Protein AF-A0A0F5YCR7-F1 (afdb_monomer_lite)

Structure (mmCIF, N/CA/C/O backbone):
data_AF-A0A0F5YCR7-F1
#
_entry.id   AF-A0A0F5YCR7-F1
#
loop_
_atom_site.group_PDB
_atom_site.id
_atom_site.type_symbol
_atom_site.label_atom_id
_atom_site.label_alt_id
_atom_site.label_comp_id
_atom_site.label_asym_id
_atom_site.label_entity_id
_atom_site.label_seq_id
_atom_site.pdbx_PDB_ins_code
_atom_site.Cartn_x
_atom_site.Cartn_y
_atom_site.Cartn_z
_atom_site.occupancy
_atom_site.B_iso_or_equiv
_atom_site.auth_seq_id
_atom_site.auth_comp_id
_atom_site.auth_asym_id
_atom_site.auth_atom_id
_atom_site.pdbx_PDB_model_num
ATOM 1 N N . MET A 1 1 ? -0.548 -19.776 -44.404 1.00 44.22 1 MET A N 1
ATOM 2 C CA . MET A 1 1 ? 0.305 -20.675 -43.596 1.00 44.22 1 MET A CA 1
ATOM 3 C C . MET A 1 1 ? 0.277 -20.159 -42.166 1.00 44.22 1 MET A C 1
ATOM 5 O O . MET A 1 1 ? 0.757 -19.048 -41.970 1.00 44.22 1 MET A O 1
ATOM 9 N N . PRO A 1 2 ? -0.356 -20.848 -41.202 1.00 51.06 2 PRO A N 1
ATOM 10 C CA . PRO A 1 2 ? -0.326 -20.401 -39.819 1.00 51.06 2 PRO A CA 1
ATOM 11 C C . PRO A 1 2 ? 1.033 -20.775 -39.217 1.00 51.06 2 PRO A C 1
ATOM 13 O O . PRO A 1 2 ? 1.511 -21.894 -39.382 1.00 51.06 2 PRO A O 1
ATOM 16 N N . VAL A 1 3 ? 1.672 -19.792 -38.590 1.00 60.53 3 VAL A N 1
ATOM 17 C CA . VAL A 1 3 ? 2.972 -19.905 -37.927 1.00 60.53 3 VAL A CA 1
ATOM 18 C C . VAL A 1 3 ? 2.811 -20.826 -36.719 1.00 60.53 3 VAL A C 1
ATOM 20 O O . VAL A 1 3 ? 2.254 -20.431 -35.696 1.00 60.53 3 VAL A O 1
ATOM 23 N N . GLU A 1 4 ? 3.272 -22.067 -36.848 1.00 60.56 4 GLU A N 1
ATOM 24 C CA . GLU A 1 4 ? 3.492 -22.973 -35.726 1.00 60.56 4 GLU A CA 1
ATOM 25 C C . GLU A 1 4 ? 4.657 -22.384 -34.912 1.00 60.56 4 GLU A C 1
ATOM 27 O O . GLU A 1 4 ? 5.829 -22.648 -35.182 1.00 60.56 4 GLU A O 1
ATOM 32 N N . LEU A 1 5 ? 4.356 -21.471 -33.978 1.00 62.94 5 LEU A N 1
ATOM 33 C CA . LEU A 1 5 ? 5.353 -20.996 -33.020 1.00 62.94 5 LEU A CA 1
ATOM 34 C C . LEU A 1 5 ? 5.995 -22.229 -32.382 1.00 62.94 5 LEU A C 1
ATOM 36 O O . LEU A 1 5 ? 5.290 -23.080 -31.836 1.00 62.94 5 LEU A O 1
ATOM 40 N N . SER A 1 6 ? 7.323 -22.336 -32.471 1.00 78.56 6 SER A N 1
ATOM 41 C CA . SER A 1 6 ? 8.030 -23.517 -31.986 1.00 78.56 6 SER A CA 1
ATOM 42 C C . SER A 1 6 ? 7.669 -23.776 -30.517 1.00 78.56 6 SER A C 1
ATOM 44 O O . SER A 1 6 ? 7.593 -22.856 -29.701 1.00 78.56 6 SER A O 1
ATOM 46 N N . ARG A 1 7 ? 7.432 -25.043 -30.160 1.00 74.44 7 ARG A N 1
ATOM 47 C CA . ARG A 1 7 ? 7.035 -25.469 -28.802 1.00 74.44 7 ARG A CA 1
ATOM 48 C C . ARG A 1 7 ? 7.961 -24.905 -27.703 1.00 74.44 7 ARG A C 1
ATOM 50 O O . ARG A 1 7 ? 7.531 -24.704 -26.569 1.00 74.44 7 ARG A O 1
ATOM 57 N N . LEU A 1 8 ? 9.221 -24.629 -28.050 1.00 77.06 8 LEU A N 1
ATOM 58 C CA . LEU A 1 8 ? 10.228 -24.018 -27.180 1.00 77.06 8 LEU A CA 1
ATOM 59 C C . LEU A 1 8 ? 9.950 -22.530 -26.907 1.00 77.06 8 LEU A C 1
ATOM 61 O O . LEU A 1 8 ? 10.037 -22.107 -25.756 1.00 77.06 8 LEU A O 1
ATOM 65 N N . GLU A 1 9 ? 9.538 -21.765 -27.920 1.00 80.62 9 GLU A N 1
ATOM 66 C CA . GLU A 1 9 ? 9.143 -20.355 -27.773 1.00 80.62 9 GLU A CA 1
ATOM 67 C C . GLU A 1 9 ? 7.898 -20.227 -26.888 1.00 80.62 9 GLU A C 1
ATOM 69 O O . GLU A 1 9 ? 7.870 -19.414 -25.966 1.00 80.62 9 GLU A O 1
ATOM 74 N N . GLN A 1 10 ? 6.893 -21.089 -27.089 1.00 81.62 10 GLN A N 1
ATOM 75 C CA . GLN A 1 10 ? 5.688 -21.095 -26.249 1.00 81.62 10 GLN A CA 1
ATOM 76 C C . GLN A 1 10 ? 6.014 -21.400 -24.781 1.00 81.62 10 GLN A C 1
ATOM 78 O O . GLN A 1 10 ? 5.514 -20.727 -23.879 1.00 81.62 10 GLN A O 1
ATOM 83 N N . HIS A 1 11 ? 6.886 -22.379 -24.525 1.00 81.75 11 HIS A N 1
ATOM 84 C CA . HIS A 1 11 ? 7.291 -22.719 -23.162 1.00 81.75 11 HIS A CA 1
ATOM 85 C C . HIS A 1 11 ? 8.100 -21.594 -22.496 1.00 81.75 11 HIS A C 1
ATOM 87 O O . HIS A 1 11 ? 7.926 -21.331 -21.304 1.00 81.75 11 HIS A O 1
ATOM 93 N N . GLN A 1 12 ? 8.941 -20.893 -23.262 1.00 84.00 12 GLN A N 1
ATOM 94 C CA . GLN A 1 12 ? 9.686 -19.734 -22.774 1.00 84.00 12 GLN A CA 1
ATOM 95 C C . GLN A 1 12 ? 8.762 -18.550 -22.457 1.00 84.00 12 GLN A C 1
ATOM 97 O O . GLN A 1 12 ? 8.919 -17.918 -21.413 1.00 84.00 12 GLN A O 1
ATOM 102 N N . ILE A 1 13 ? 7.767 -18.278 -23.306 1.00 85.12 13 ILE A N 1
ATOM 103 C CA . ILE A 1 13 ? 6.767 -17.224 -23.077 1.00 85.12 13 ILE A CA 1
ATOM 104 C C . ILE A 1 13 ? 5.967 -17.511 -21.803 1.00 85.12 13 ILE A C 1
ATOM 106 O O . ILE A 1 13 ? 5.816 -16.620 -20.968 1.00 85.12 13 ILE A O 1
ATOM 110 N N . LEU A 1 14 ? 5.516 -18.756 -21.607 1.00 85.94 14 LEU A N 1
ATOM 111 C CA . LEU A 1 14 ? 4.792 -19.153 -20.396 1.00 85.94 14 LEU A CA 1
ATOM 112 C C . LEU A 1 14 ? 5.650 -18.988 -19.135 1.00 85.94 14 LEU A C 1
ATOM 114 O O . LEU A 1 14 ? 5.167 -18.461 -18.135 1.00 85.94 14 LEU A O 1
ATOM 118 N N . LYS A 1 15 ? 6.932 -19.373 -19.186 1.00 83.69 15 LYS A N 1
ATOM 119 C CA . LYS A 1 15 ? 7.870 -19.151 -18.073 1.00 83.69 15 LYS A CA 1
ATOM 120 C C . LYS A 1 15 ? 8.051 -17.668 -17.764 1.00 83.69 15 LYS A C 1
ATOM 122 O O . LYS A 1 15 ? 7.967 -17.285 -16.602 1.00 83.69 15 LYS A O 1
ATOM 127 N N . ASN A 1 16 ? 8.269 -16.839 -18.783 1.00 87.38 16 ASN A N 1
ATOM 128 C CA . ASN A 1 16 ? 8.444 -15.399 -18.602 1.00 87.38 16 ASN A CA 1
ATOM 129 C C . ASN A 1 16 ? 7.185 -14.755 -17.997 1.00 87.38 16 ASN A C 1
ATOM 131 O O . ASN A 1 16 ? 7.297 -13.946 -17.079 1.00 87.38 16 ASN A O 1
ATOM 135 N N . LEU A 1 17 ? 5.994 -15.149 -18.461 1.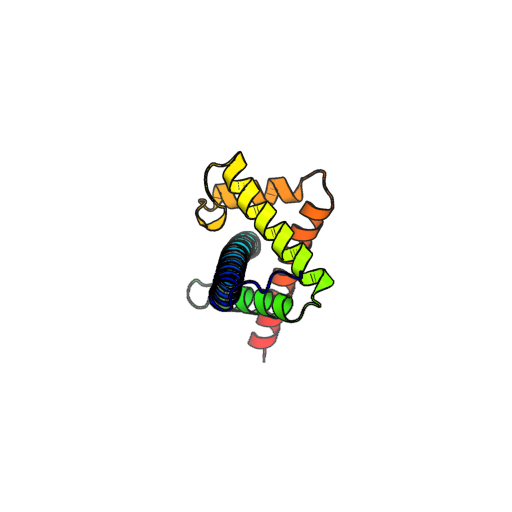00 83.06 17 LEU A N 1
ATOM 136 C CA . LEU A 1 17 ? 4.723 -14.654 -17.933 1.00 83.06 17 LEU A CA 1
ATOM 137 C C . LEU A 1 17 ? 4.541 -15.023 -16.453 1.00 83.06 17 LEU A C 1
ATOM 139 O O . LEU A 1 17 ? 4.198 -14.165 -15.643 1.00 83.06 17 LEU A O 1
ATOM 143 N N . LEU A 1 18 ? 4.845 -16.272 -16.092 1.00 82.31 18 LEU A N 1
ATOM 144 C CA . LEU A 1 18 ? 4.734 -16.769 -14.720 1.00 82.31 18 LEU A CA 1
ATOM 145 C C . LEU A 1 18 ? 5.730 -16.056 -13.787 1.00 82.31 18 LEU A C 1
ATOM 147 O O . LEU A 1 18 ? 5.377 -15.663 -12.677 1.00 82.31 18 LEU A O 1
ATOM 151 N N . VAL A 1 19 ? 6.958 -15.800 -14.251 1.00 80.81 19 VAL A N 1
ATOM 152 C CA . VAL A 1 19 ? 7.947 -15.004 -13.500 1.00 80.81 19 VAL A CA 1
ATOM 153 C C . VAL A 1 19 ? 7.446 -13.578 -13.261 1.00 80.81 19 VAL A C 1
ATOM 155 O O . VAL A 1 19 ? 7.538 -13.086 -12.136 1.00 80.81 19 VAL A O 1
ATOM 158 N N . ILE A 1 20 ? 6.877 -12.926 -14.279 1.00 79.44 20 ILE A N 1
ATOM 159 C CA . ILE A 1 20 ? 6.306 -11.577 -14.148 1.00 79.44 20 ILE A CA 1
ATOM 160 C C . ILE A 1 20 ? 5.167 -11.575 -13.121 1.00 79.44 20 ILE A C 1
ATOM 162 O O . ILE A 1 20 ? 5.122 -10.699 -12.257 1.00 79.44 20 ILE A O 1
ATOM 166 N N . GLU A 1 21 ? 4.287 -12.574 -13.161 1.00 80.06 21 GLU A N 1
ATOM 167 C CA . GLU A 1 21 ? 3.189 -12.714 -12.205 1.00 80.06 21 GLU A CA 1
ATOM 168 C C . GLU A 1 21 ? 3.697 -12.892 -10.763 1.00 80.06 21 GLU A C 1
ATOM 170 O O . GLU A 1 21 ? 3.207 -12.229 -9.843 1.00 80.06 21 GLU A O 1
ATOM 175 N N . ILE A 1 22 ? 4.720 -13.728 -10.551 1.00 81.31 22 ILE A N 1
ATOM 176 C CA . ILE A 1 22 ? 5.348 -13.906 -9.233 1.00 81.31 22 ILE A CA 1
ATOM 177 C C . ILE A 1 22 ? 5.945 -12.584 -8.740 1.00 81.31 22 ILE A C 1
ATOM 179 O O . ILE A 1 22 ? 5.707 -12.191 -7.595 1.00 81.31 22 ILE A O 1
ATOM 183 N N . MET A 1 23 ? 6.688 -11.873 -9.591 1.00 82.31 23 MET A N 1
ATOM 184 C CA . MET A 1 23 ? 7.315 -10.600 -9.223 1.00 82.31 23 MET A CA 1
ATOM 185 C C . MET A 1 23 ? 6.278 -9.528 -8.868 1.00 82.31 23 MET A C 1
ATOM 187 O O . MET A 1 23 ? 6.451 -8.808 -7.882 1.00 82.31 23 MET A O 1
ATOM 191 N N . ILE A 1 24 ? 5.181 -9.441 -9.627 1.00 79.25 24 ILE A N 1
ATOM 192 C CA . ILE A 1 24 ? 4.073 -8.518 -9.351 1.00 79.25 24 ILE A CA 1
ATOM 193 C C . ILE A 1 24 ? 3.430 -8.838 -8.001 1.00 79.25 24 ILE A C 1
ATOM 195 O O . ILE A 1 24 ? 3.233 -7.932 -7.190 1.00 79.25 24 ILE A O 1
ATOM 199 N N . ASN A 1 25 ? 3.151 -10.114 -7.729 1.00 78.44 25 ASN A N 1
ATOM 200 C CA . ASN A 1 25 ? 2.563 -10.531 -6.458 1.00 78.44 25 ASN A CA 1
ATOM 201 C C . ASN A 1 25 ? 3.489 -10.236 -5.270 1.00 78.44 25 ASN A C 1
ATOM 203 O O . ASN A 1 25 ? 3.020 -9.785 -4.222 1.00 78.44 25 ASN A O 1
ATOM 207 N N . GLN A 1 26 ? 4.800 -10.429 -5.425 1.00 80.62 26 GLN A N 1
ATOM 208 C CA . GLN A 1 26 ? 5.783 -10.087 -4.394 1.00 80.62 26 GLN A CA 1
ATOM 209 C C . GLN A 1 26 ? 5.845 -8.577 -4.142 1.00 80.62 26 GLN A C 1
ATOM 211 O O . GLN A 1 26 ? 5.805 -8.145 -2.989 1.00 80.62 26 GLN A O 1
ATOM 216 N N . LEU A 1 27 ? 5.890 -7.763 -5.201 1.00 77.69 27 LEU A N 1
ATOM 217 C CA . LEU A 1 27 ? 5.872 -6.302 -5.088 1.00 77.69 27 LEU A CA 1
ATOM 218 C C . LEU A 1 27 ? 4.594 -5.809 -4.409 1.00 77.69 27 LEU A C 1
ATOM 220 O O . LEU A 1 27 ? 4.669 -5.028 -3.461 1.00 77.69 27 LEU A O 1
ATOM 224 N N . PHE A 1 28 ? 3.440 -6.315 -4.842 1.00 81.12 28 PHE A N 1
ATOM 225 C CA . PHE A 1 28 ? 2.152 -6.027 -4.222 1.00 81.12 28 PHE A CA 1
ATOM 226 C C . PHE A 1 28 ? 2.160 -6.371 -2.730 1.00 81.12 28 PHE A C 1
ATOM 228 O O . PHE A 1 28 ? 1.821 -5.526 -1.905 1.00 81.12 28 PHE A O 1
ATOM 235 N N . THR A 1 29 ? 2.603 -7.581 -2.380 1.00 80.19 29 THR A N 1
ATOM 236 C CA . THR A 1 29 ? 2.650 -8.062 -0.993 1.00 80.19 29 THR A CA 1
ATOM 237 C C . THR A 1 29 ? 3.543 -7.179 -0.129 1.00 80.19 29 THR A C 1
ATOM 239 O O . THR A 1 29 ? 3.138 -6.774 0.960 1.00 80.19 29 THR A O 1
ATOM 242 N N . ASN A 1 30 ? 4.726 -6.812 -0.623 1.00 79.38 30 ASN A N 1
ATOM 243 C CA . ASN A 1 30 ? 5.662 -5.952 0.097 1.00 79.38 30 ASN A CA 1
ATOM 244 C C . ASN A 1 30 ? 5.095 -4.542 0.309 1.00 79.38 30 ASN A C 1
ATOM 246 O O . ASN A 1 30 ? 5.194 -3.997 1.410 1.00 79.38 30 ASN A O 1
ATOM 250 N N . THR A 1 31 ? 4.466 -3.957 -0.714 1.00 80.56 31 THR A N 1
ATOM 251 C CA . THR A 1 31 ? 3.849 -2.628 -0.613 1.00 80.56 31 THR A CA 1
ATOM 252 C C . THR A 1 31 ? 2.628 -2.639 0.306 1.00 80.56 31 THR A C 1
ATOM 254 O O . THR A 1 31 ? 2.522 -1.770 1.169 1.00 80.56 31 THR A O 1
ATOM 257 N N . ALA A 1 32 ? 1.742 -3.631 0.176 1.00 79.31 32 ALA A N 1
ATOM 258 C CA . ALA A 1 32 ? 0.577 -3.798 1.043 1.00 79.31 32 ALA A CA 1
ATOM 259 C C . ALA A 1 32 ? 0.995 -4.005 2.505 1.00 79.31 32 ALA A C 1
ATOM 261 O O . ALA A 1 32 ? 0.430 -3.380 3.401 1.00 79.31 32 ALA A O 1
ATOM 262 N N . SER A 1 33 ? 2.035 -4.810 2.741 1.00 79.44 33 SER A N 1
ATOM 263 C CA . SER A 1 33 ? 2.604 -5.000 4.077 1.00 79.44 33 SER A CA 1
ATOM 264 C C . SER A 1 33 ? 3.133 -3.679 4.628 1.00 79.44 33 SER A C 1
ATOM 266 O O . SER A 1 33 ? 2.731 -3.261 5.710 1.00 79.44 33 SER A O 1
ATOM 268 N N . ALA A 1 34 ? 3.969 -2.967 3.865 1.00 78.44 34 ALA A N 1
ATOM 269 C CA . ALA A 1 34 ? 4.521 -1.677 4.281 1.00 78.44 34 ALA A CA 1
ATOM 270 C C . ALA A 1 34 ? 3.434 -0.627 4.575 1.00 78.44 34 ALA A C 1
ATOM 272 O O . ALA A 1 34 ? 3.593 0.149 5.520 1.00 78.44 34 ALA A O 1
ATOM 273 N N . LEU A 1 35 ? 2.340 -0.619 3.801 1.00 79.69 35 LEU A N 1
ATOM 274 C CA . LEU A 1 35 ? 1.166 0.226 4.034 1.00 79.69 35 LEU A CA 1
ATOM 275 C C . LEU A 1 35 ? 0.477 -0.135 5.350 1.00 79.69 35 LEU A C 1
ATOM 277 O O . LEU A 1 35 ? 0.268 0.748 6.176 1.00 79.69 35 LEU A O 1
ATOM 281 N N . CYS A 1 36 ? 0.186 -1.418 5.578 1.00 76.25 36 CYS A N 1
ATOM 282 C CA . CYS A 1 36 ? -0.440 -1.878 6.819 1.00 76.25 36 CYS A CA 1
ATOM 283 C C . CYS A 1 36 ? 0.410 -1.508 8.038 1.00 76.25 36 CYS A C 1
ATOM 285 O O . CYS A 1 36 ? -0.113 -0.931 8.985 1.00 76.25 36 CYS A O 1
ATOM 287 N N . TYR A 1 37 ? 1.724 -1.751 7.989 1.00 74.81 37 TYR A N 1
ATOM 288 C CA . TYR A 1 37 ? 2.648 -1.350 9.054 1.00 74.81 37 TYR A CA 1
ATOM 289 C C . TYR A 1 37 ? 2.597 0.159 9.326 1.00 74.81 37 TYR A C 1
ATOM 291 O O . TYR A 1 37 ? 2.512 0.564 10.481 1.00 74.81 37 TYR A O 1
ATOM 299 N N . SER A 1 38 ? 2.613 0.993 8.282 1.00 77.00 38 SER A N 1
ATOM 300 C CA . SER A 1 38 ? 2.529 2.451 8.437 1.00 77.00 38 SER A CA 1
ATOM 301 C C . SER A 1 38 ? 1.185 2.917 9.006 1.00 77.00 38 SER A C 1
ATOM 303 O O . SER A 1 38 ? 1.162 3.833 9.825 1.00 77.00 38 SER A O 1
ATOM 305 N N . ILE A 1 39 ? 0.073 2.294 8.605 1.00 76.56 39 ILE A N 1
ATOM 306 C CA . ILE A 1 39 ? -1.266 2.632 9.107 1.00 76.56 39 ILE A CA 1
ATOM 307 C C . ILE A 1 39 ? -1.413 2.197 10.569 1.00 76.56 39 ILE A C 1
ATOM 309 O O . ILE A 1 39 ? -1.822 3.007 11.396 1.00 76.56 39 ILE A O 1
ATOM 313 N N . ILE A 1 40 ? -1.024 0.965 10.920 1.00 73.31 40 ILE A N 1
ATOM 314 C CA . ILE A 1 40 ? -1.061 0.460 12.304 1.00 73.31 40 ILE A CA 1
ATOM 315 C C . ILE A 1 40 ? -0.215 1.349 13.212 1.00 73.31 40 ILE A C 1
ATOM 317 O O . ILE A 1 40 ? -0.671 1.754 14.277 1.00 73.31 40 ILE A O 1
ATOM 321 N N . GLN A 1 41 ? 0.998 1.700 12.783 1.00 71.69 41 GLN A N 1
ATOM 322 C CA . GLN A 1 41 ? 1.890 2.541 13.574 1.00 71.69 41 GLN A CA 1
ATOM 323 C C . GLN A 1 41 ? 1.303 3.938 13.833 1.00 71.69 41 GLN A C 1
ATOM 325 O O . GLN A 1 41 ? 1.557 4.510 14.890 1.00 71.69 41 GLN A O 1
ATOM 330 N N . HIS A 1 42 ? 0.492 4.463 12.910 1.00 69.94 42 HIS A N 1
ATOM 331 C CA . HIS A 1 42 ? -0.201 5.742 13.060 1.00 69.94 42 HIS A CA 1
ATOM 332 C C . HIS A 1 42 ? -1.509 5.633 13.870 1.00 69.94 42 HIS A C 1
ATOM 334 O O . HIS A 1 42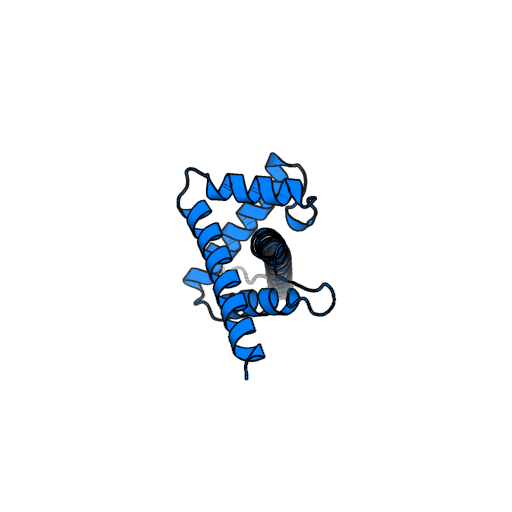 ? -1.857 6.554 14.604 1.00 69.94 4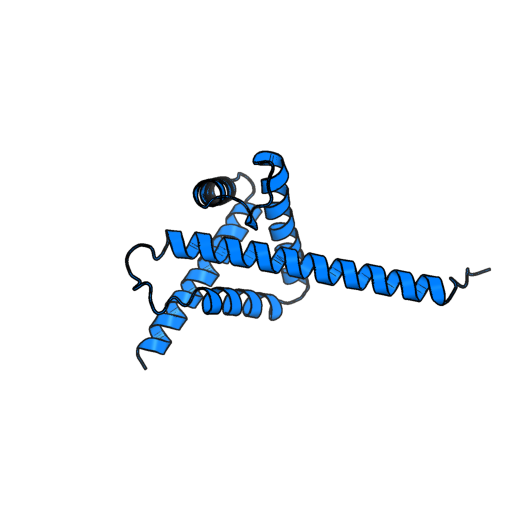2 HIS A O 1
ATOM 340 N N . CYS A 1 43 ? -2.256 4.533 13.746 1.00 65.44 43 CYS A N 1
ATOM 341 C CA . CYS A 1 43 ? -3.549 4.342 14.417 1.00 65.44 43 CYS A CA 1
ATOM 342 C C . CYS A 1 43 ? -3.428 3.781 15.844 1.00 65.44 43 CYS A C 1
ATOM 344 O O . CYS A 1 43 ? -4.243 4.118 16.697 1.00 65.44 43 CYS A O 1
ATOM 346 N N . CYS A 1 44 ? -2.429 2.938 16.117 1.00 62.09 44 CYS A N 1
ATOM 347 C CA . CYS A 1 44 ? -2.315 2.152 17.353 1.00 62.09 44 CYS A CA 1
ATOM 348 C C . CYS A 1 44 ? -1.154 2.594 18.260 1.00 62.09 44 CYS A C 1
ATOM 350 O O . CYS A 1 44 ? -0.803 1.879 19.199 1.00 62.09 44 CYS A O 1
ATOM 352 N N . GLN A 1 45 ? -0.565 3.771 18.020 1.00 59.56 45 GLN A N 1
ATOM 353 C CA . GLN A 1 45 ? 0.603 4.282 18.756 1.00 59.56 45 GLN A CA 1
ATOM 354 C C . GLN A 1 45 ? 0.377 4.418 20.278 1.00 59.56 45 GLN A C 1
ATOM 356 O O . GLN A 1 45 ? 1.335 4.570 21.031 1.00 59.56 45 GLN A O 1
ATOM 361 N N . SER A 1 46 ? -0.876 4.337 20.737 1.00 51.59 46 SER A N 1
ATOM 362 C CA . SER A 1 46 ? -1.286 4.586 22.122 1.00 51.59 46 SER A CA 1
ATOM 363 C C . SER A 1 46 ? -1.650 3.337 22.941 1.00 51.59 46 SER A C 1
ATOM 365 O O . SER A 1 46 ? -1.899 3.496 24.132 1.00 51.59 46 SER A O 1
ATOM 367 N N . SER A 1 47 ? -1.720 2.120 22.370 1.00 51.56 47 SER A N 1
ATOM 368 C CA . SER A 1 47 ? -2.369 0.985 23.070 1.00 51.56 47 SER A CA 1
ATOM 369 C C . SER A 1 47 ? -1.631 -0.361 23.095 1.00 51.56 47 SER A C 1
ATOM 371 O O . SER A 1 47 ? -2.252 -1.353 23.474 1.00 51.56 47 SER A O 1
ATOM 373 N N . LEU A 1 48 ? -0.361 -0.463 22.685 1.00 51.38 48 LEU A N 1
ATOM 374 C CA . LEU A 1 48 ? 0.266 -1.776 22.462 1.00 51.38 48 LEU A CA 1
ATOM 375 C C . LEU A 1 48 ? 1.618 -1.981 23.152 1.00 51.38 48 LEU A C 1
ATOM 377 O O . LEU A 1 48 ? 2.583 -1.258 22.910 1.00 51.38 48 LEU A O 1
ATOM 381 N N . SER A 1 49 ? 1.688 -3.050 23.951 1.00 47.00 49 SER A N 1
ATOM 382 C CA . SER A 1 49 ? 2.925 -3.611 24.496 1.00 47.00 49 SER A CA 1
ATOM 383 C C . SER A 1 49 ? 3.795 -4.215 23.381 1.00 47.00 49 SER A C 1
ATOM 385 O O . SER A 1 49 ? 3.286 -4.982 22.563 1.00 47.00 49 SER A O 1
ATOM 387 N N . PRO A 1 50 ? 5.117 -3.966 23.367 1.00 52.00 50 PRO A N 1
ATOM 388 C CA . PRO A 1 50 ? 6.033 -4.391 22.299 1.00 52.00 50 PRO A CA 1
ATOM 389 C C . PRO A 1 50 ? 6.210 -5.915 22.140 1.00 52.00 50 PRO A C 1
ATOM 391 O O . PRO A 1 50 ? 6.901 -6.347 21.222 1.00 52.00 50 PRO A O 1
ATOM 394 N N . LEU A 1 51 ? 5.612 -6.733 23.014 1.00 49.62 51 LEU A N 1
ATOM 395 C CA . LEU A 1 51 ? 5.898 -8.167 23.128 1.00 49.62 51 LEU A CA 1
ATOM 396 C C . LEU A 1 51 ? 4.957 -9.087 22.324 1.00 49.62 51 LEU A C 1
ATOM 398 O O . LEU A 1 51 ? 5.337 -10.212 22.032 1.00 49.62 51 LEU A O 1
ATOM 402 N N . ASN A 1 52 ? 3.759 -8.621 21.950 1.00 51.25 52 ASN A N 1
ATOM 403 C CA . ASN A 1 52 ? 2.770 -9.375 21.162 1.00 51.25 52 ASN A CA 1
ATOM 404 C C . ASN A 1 52 ? 2.087 -8.428 20.175 1.00 51.25 52 ASN A C 1
ATOM 406 O O . ASN A 1 52 ? 0.970 -7.965 20.386 1.00 51.25 52 ASN A O 1
ATOM 410 N N . PHE A 1 53 ? 2.806 -8.068 19.119 1.00 53.38 53 PHE A N 1
ATOM 411 C CA . PHE A 1 53 ? 2.296 -7.155 18.109 1.00 53.38 53 PHE A CA 1
ATOM 412 C C . PHE A 1 53 ? 1.741 -7.954 16.915 1.00 53.38 53 PHE A C 1
ATOM 414 O O . PHE A 1 53 ? 2.535 -8.546 16.177 1.00 53.38 53 PHE A O 1
ATOM 421 N N . PRO A 1 54 ? 0.421 -7.940 16.651 1.00 61.78 54 PRO A N 1
ATOM 422 C CA . PRO A 1 54 ? -0.214 -8.728 15.589 1.00 61.78 54 PRO A CA 1
ATOM 423 C C . PRO A 1 54 ? -0.007 -8.125 14.185 1.00 61.78 54 PRO A C 1
ATOM 425 O O . PRO A 1 54 ? -0.870 -8.226 13.317 1.00 61.78 54 PRO A O 1
ATOM 428 N N . HIS A 1 55 ? 1.131 -7.471 13.916 1.00 64.88 55 HIS A N 1
ATOM 429 C CA . HIS A 1 55 ? 1.390 -6.845 12.611 1.00 64.88 55 HIS A CA 1
ATOM 430 C C . HIS A 1 55 ? 1.314 -7.863 11.467 1.00 64.88 55 HIS A C 1
ATOM 432 O O . HIS A 1 55 ? 0.718 -7.594 10.425 1.00 64.88 55 HIS A O 1
ATOM 438 N N . ASN A 1 56 ? 1.891 -9.048 11.680 1.00 69.06 56 ASN A N 1
ATOM 439 C CA . ASN A 1 56 ? 1.876 -10.122 10.692 1.00 69.06 56 ASN A CA 1
ATOM 440 C C . ASN A 1 56 ? 0.469 -10.691 10.483 1.00 69.06 56 ASN A C 1
ATOM 442 O O . ASN A 1 56 ? 0.152 -11.107 9.369 1.00 69.06 56 ASN A O 1
ATOM 446 N N . ASP A 1 57 ? -0.379 -10.675 11.512 1.00 71.69 57 ASP A N 1
ATOM 447 C CA . ASP A 1 57 ? -1.752 -11.173 11.425 1.00 71.69 57 ASP A CA 1
ATOM 448 C C . ASP A 1 57 ? -2.643 -10.199 10.656 1.00 71.69 57 ASP A C 1
ATOM 450 O O . ASP A 1 57 ? -3.409 -10.631 9.797 1.00 71.69 57 ASP A O 1
ATOM 454 N N . VAL A 1 58 ? -2.466 -8.887 10.855 1.00 72.25 58 VAL A N 1
ATOM 455 C CA . VAL A 1 58 ? -3.174 -7.861 10.070 1.00 72.25 58 VAL A CA 1
ATOM 456 C C . VAL A 1 58 ? -2.787 -7.927 8.598 1.00 72.25 58 VAL A C 1
ATOM 458 O O . VAL A 1 58 ? -3.654 -7.927 7.725 1.00 72.25 58 VAL A O 1
ATOM 461 N N . VAL A 1 59 ? -1.490 -8.042 8.304 1.00 77.06 59 VAL A N 1
ATOM 462 C CA . VAL A 1 59 ? -1.014 -8.211 6.925 1.00 77.06 59 VAL A CA 1
ATOM 463 C C . VAL A 1 59 ? -1.584 -9.491 6.314 1.00 77.06 59 VAL A C 1
ATOM 465 O O . VAL A 1 59 ? -2.097 -9.461 5.195 1.00 77.06 59 VAL A O 1
ATOM 468 N N . ARG A 1 60 ? -1.559 -10.611 7.047 1.00 78.88 60 ARG A N 1
ATOM 469 C CA . ARG A 1 60 ? -2.112 -11.889 6.578 1.00 78.88 60 ARG A CA 1
ATOM 470 C C . ARG A 1 60 ? -3.613 -11.795 6.321 1.00 78.88 60 ARG A C 1
ATOM 472 O O . ARG A 1 60 ? -4.068 -12.282 5.289 1.00 78.88 60 ARG A O 1
ATOM 479 N N . PHE A 1 61 ? -4.359 -11.130 7.199 1.00 80.88 61 PHE A N 1
ATOM 480 C CA . PHE A 1 61 ? -5.785 -10.882 7.025 1.00 80.88 61 PHE A CA 1
ATOM 481 C C . PHE A 1 61 ? -6.052 -10.054 5.767 1.00 80.88 61 PHE A C 1
ATOM 483 O O . PHE A 1 61 ? -6.853 -10.461 4.931 1.00 80.88 61 PHE A O 1
ATOM 490 N N . VAL A 1 62 ? -5.344 -8.938 5.579 1.00 81.12 62 VAL A N 1
ATOM 491 C CA . VAL A 1 62 ? -5.482 -8.067 4.399 1.00 81.12 62 VAL A CA 1
ATOM 492 C C . VAL A 1 62 ? -5.181 -8.835 3.110 1.00 81.12 62 VAL A C 1
ATOM 494 O O . VAL A 1 62 ? -5.958 -8.770 2.156 1.00 81.12 62 VAL A O 1
ATOM 497 N N . LEU A 1 63 ? -4.099 -9.618 3.084 1.00 81.38 63 LEU A N 1
ATOM 498 C CA . LEU A 1 63 ? -3.751 -10.461 1.936 1.00 81.38 63 LEU A CA 1
ATOM 499 C C . LEU A 1 63 ? -4.804 -11.546 1.676 1.00 81.38 63 LEU A C 1
ATOM 501 O O . LEU A 1 63 ? -5.114 -11.835 0.522 1.00 81.38 63 LEU A O 1
ATOM 505 N N . GLN A 1 64 ? -5.390 -12.114 2.730 1.00 83.00 64 GLN A N 1
ATOM 506 C CA . GLN A 1 64 ? -6.463 -13.098 2.621 1.00 83.00 64 GLN A CA 1
ATOM 507 C C . GLN A 1 64 ? -7.773 -12.478 2.122 1.00 83.00 64 GLN A C 1
ATOM 509 O O . GLN A 1 64 ? -8.491 -13.109 1.349 1.00 83.00 64 GLN A O 1
ATOM 514 N N . GLN A 1 65 ? -8.092 -11.243 2.512 1.00 81.81 65 GLN A N 1
ATOM 515 C CA . GLN A 1 65 ? -9.227 -10.528 1.928 1.00 81.81 65 GLN A CA 1
ATOM 516 C C . GLN A 1 65 ? -8.972 -10.250 0.446 1.00 81.81 65 GLN A C 1
ATOM 518 O O . GLN A 1 65 ? -9.853 -10.482 -0.376 1.00 81.81 65 GLN A O 1
ATOM 523 N N . HIS A 1 66 ? -7.751 -9.853 0.081 1.00 80.25 66 HIS A N 1
ATOM 524 C CA . HIS A 1 66 ? -7.368 -9.677 -1.319 1.00 80.25 66 HIS A CA 1
ATOM 525 C C . HIS A 1 66 ? -7.458 -10.958 -2.149 1.00 80.25 66 HIS A C 1
ATOM 527 O O . HIS A 1 66 ? -7.895 -10.894 -3.296 1.00 80.25 66 HIS A O 1
ATOM 533 N N . SER A 1 67 ? -7.076 -12.117 -1.606 1.00 80.38 67 SER A N 1
ATOM 534 C CA . SER A 1 67 ? -7.180 -13.390 -2.333 1.00 80.38 67 SER A CA 1
ATOM 535 C C . SER A 1 67 ? -8.621 -13.879 -2.491 1.00 80.38 67 SER A C 1
ATOM 537 O O . SER A 1 67 ? -8.897 -14.652 -3.404 1.00 80.38 67 SER A O 1
ATOM 539 N N . ARG A 1 68 ? -9.536 -13.412 -1.634 1.00 80.56 68 ARG A N 1
ATOM 540 C CA . ARG A 1 68 ? -10.979 -13.685 -1.706 1.00 80.56 68 ARG A CA 1
ATOM 541 C C . ARG A 1 68 ? -11.743 -12.713 -2.604 1.00 80.56 68 ARG A C 1
ATOM 543 O O . ARG A 1 68 ? -12.924 -12.940 -2.860 1.00 80.56 68 ARG A O 1
ATOM 550 N N . MET A 1 69 ? -11.112 -11.631 -3.063 1.00 80.06 69 MET A N 1
ATOM 551 C CA . MET A 1 69 ? -11.760 -10.690 -3.973 1.00 80.06 69 MET A CA 1
ATOM 552 C C . MET A 1 69 ? -11.959 -11.313 -5.352 1.00 80.06 69 MET A C 1
ATOM 554 O O . MET A 1 69 ? -11.058 -11.990 -5.849 1.00 80.06 69 MET A O 1
ATOM 558 N N . PRO A 1 70 ? -13.093 -11.027 -6.008 1.00 83.81 70 PRO A N 1
ATOM 559 C CA . PRO A 1 70 ? -13.295 -11.438 -7.383 1.00 83.81 70 PRO A CA 1
ATOM 560 C C . PRO A 1 70 ? -12.311 -10.714 -8.310 1.00 83.81 70 PRO A C 1
ATOM 562 O O . PRO A 1 70 ? -11.923 -9.565 -8.064 1.00 83.81 70 PRO A O 1
ATOM 565 N N . ASP A 1 71 ? -11.911 -11.384 -9.391 1.00 78.69 71 ASP A N 1
ATOM 566 C CA . ASP A 1 71 ? -10.764 -10.973 -10.211 1.00 78.69 71 ASP A CA 1
ATOM 567 C C . ASP A 1 71 ? -10.888 -9.545 -10.761 1.00 78.69 71 ASP A C 1
ATOM 569 O O . ASP A 1 71 ? -9.917 -8.787 -10.762 1.00 78.69 71 ASP A O 1
ATOM 573 N N . TYR A 1 72 ? -12.103 -9.120 -11.118 1.00 77.69 72 TYR A N 1
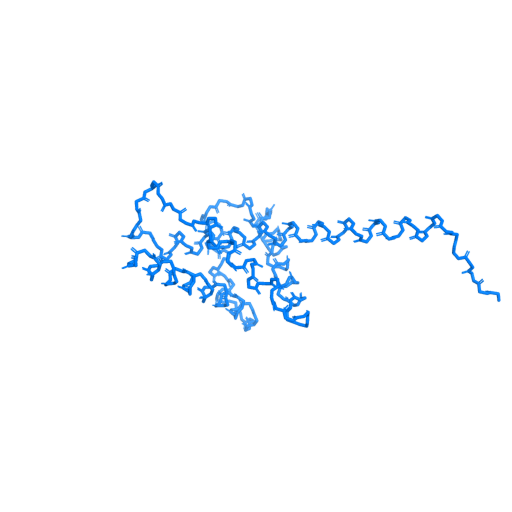ATOM 574 C CA . TYR A 1 72 ? -12.380 -7.768 -11.614 1.00 77.69 72 TYR A CA 1
ATOM 575 C C . TYR A 1 72 ? -12.078 -6.648 -10.600 1.00 77.69 72 TYR A C 1
ATOM 577 O O . TYR A 1 72 ? -11.841 -5.515 -11.009 1.00 77.69 72 TYR A O 1
ATOM 585 N N . LEU A 1 73 ? -12.073 -6.940 -9.294 1.00 76.62 73 LEU A N 1
ATOM 586 C CA . LEU A 1 73 ? -11.686 -6.017 -8.213 1.00 76.62 73 LEU A CA 1
ATOM 587 C C . LEU A 1 73 ? -10.225 -6.210 -7.797 1.00 76.62 73 LEU A C 1
ATOM 589 O O . LEU A 1 73 ? -9.547 -5.260 -7.404 1.00 76.62 73 LEU A O 1
ATOM 593 N N . ARG A 1 74 ? -9.720 -7.437 -7.917 1.00 79.88 74 ARG A N 1
ATOM 594 C CA . ARG A 1 74 ? -8.343 -7.776 -7.563 1.00 79.88 74 ARG A CA 1
ATOM 595 C C . ARG A 1 74 ? -7.334 -7.070 -8.467 1.00 79.88 74 ARG A C 1
ATOM 597 O O . ARG A 1 74 ? -6.398 -6.448 -7.964 1.00 79.88 74 ARG A O 1
ATOM 604 N N . PHE A 1 75 ? -7.546 -7.116 -9.782 1.00 80.06 75 PHE A N 1
ATOM 605 C CA . PHE A 1 75 ? -6.670 -6.462 -10.757 1.00 80.06 75 PHE A CA 1
ATOM 606 C C . PHE A 1 75 ? -6.515 -4.952 -10.543 1.00 80.06 75 PHE A C 1
ATOM 608 O O . PHE A 1 75 ? -5.369 -4.500 -10.459 1.00 80.06 75 PHE A O 1
ATOM 615 N N . PRO A 1 76 ? -7.594 -4.152 -10.418 1.00 80.94 76 PRO A N 1
ATOM 616 C CA . PRO A 1 76 ? -7.445 -2.720 -10.213 1.00 80.94 76 PRO A CA 1
ATOM 617 C C . PRO A 1 76 ? -6.739 -2.402 -8.897 1.00 80.94 76 PRO A C 1
ATOM 619 O O . PRO A 1 76 ? -5.904 -1.503 -8.897 1.00 80.94 76 PRO A O 1
ATOM 622 N N . ILE A 1 77 ? -6.970 -3.141 -7.804 1.00 80.69 77 ILE A N 1
ATOM 623 C CA . ILE A 1 77 ? -6.235 -2.862 -6.560 1.00 80.69 77 ILE A CA 1
ATOM 624 C C . ILE A 1 77 ? -4.745 -3.186 -6.703 1.00 80.69 77 ILE A C 1
ATOM 626 O O . ILE A 1 77 ? -3.919 -2.367 -6.308 1.00 80.69 77 ILE A O 1
ATOM 630 N N . ILE A 1 78 ? -4.376 -4.309 -7.326 1.00 81.25 78 ILE A N 1
ATOM 631 C CA . ILE A 1 78 ? -2.961 -4.599 -7.609 1.00 81.25 78 ILE A CA 1
ATOM 632 C C . ILE A 1 78 ? -2.353 -3.475 -8.452 1.00 81.25 78 ILE A C 1
ATOM 634 O O . ILE A 1 78 ? -1.294 -2.951 -8.106 1.00 81.25 78 ILE A O 1
ATOM 638 N N . PHE A 1 79 ? -3.038 -3.060 -9.519 1.00 83.06 79 PHE A N 1
ATOM 639 C CA . PHE A 1 79 ? -2.572 -1.995 -10.403 1.00 83.06 79 PHE A CA 1
ATOM 640 C C . PHE A 1 79 ? -2.385 -0.667 -9.660 1.00 83.06 79 PHE A C 1
ATOM 642 O O . PHE A 1 79 ? -1.347 -0.020 -9.792 1.00 83.06 79 PHE A O 1
ATOM 649 N N . LEU A 1 80 ? -3.349 -0.281 -8.825 1.00 83.50 80 LEU A N 1
ATOM 650 C CA . LEU A 1 80 ? -3.266 0.918 -7.999 1.00 83.50 80 LEU A CA 1
ATOM 651 C C . LEU A 1 80 ? -2.124 0.847 -6.980 1.00 83.50 80 LEU A C 1
ATOM 653 O O . LEU A 1 80 ? -1.409 1.831 -6.800 1.00 83.50 80 LEU A O 1
ATOM 657 N N . THR A 1 81 ? -1.929 -0.297 -6.326 1.00 81.88 81 THR A N 1
ATOM 658 C CA . THR A 1 81 ? -0.843 -0.502 -5.356 1.00 81.88 81 THR A CA 1
ATOM 659 C C . THR A 1 81 ? 0.528 -0.468 -6.039 1.00 81.88 81 THR A C 1
ATOM 661 O O . THR A 1 81 ? 1.487 0.079 -5.488 1.00 81.88 81 THR A O 1
ATOM 664 N N . LEU A 1 82 ? 0.633 -0.969 -7.272 1.00 80.25 82 LEU A N 1
ATOM 665 C CA . LEU A 1 82 ? 1.836 -0.810 -8.093 1.00 80.25 82 LEU A CA 1
ATOM 666 C C . LEU A 1 82 ? 2.055 0.649 -8.497 1.00 80.25 82 LEU A C 1
ATOM 668 O O . LEU A 1 82 ? 3.175 1.145 -8.368 1.00 80.25 82 LEU A O 1
ATOM 672 N N . PHE A 1 83 ? 1.001 1.351 -8.924 1.00 82.88 83 PHE A N 1
ATOM 673 C CA . PHE A 1 83 ? 1.069 2.779 -9.235 1.00 82.88 83 PHE A CA 1
ATOM 674 C C . PHE A 1 83 ? 1.523 3.581 -8.011 1.00 82.88 83 PHE A C 1
ATOM 676 O O . PHE A 1 83 ? 2.380 4.452 -8.127 1.00 82.88 83 PHE A O 1
ATOM 683 N N . PHE A 1 84 ? 1.040 3.225 -6.819 1.00 80.19 84 PHE A N 1
ATOM 684 C CA . PHE A 1 84 ? 1.488 3.792 -5.551 1.00 80.19 84 PHE A CA 1
ATOM 685 C C . PHE A 1 84 ? 2.982 3.565 -5.306 1.00 80.19 84 PHE A C 1
ATOM 687 O O . PHE A 1 84 ? 3.713 4.503 -4.986 1.00 80.19 84 PHE A O 1
ATOM 694 N N . ASN A 1 85 ? 3.466 2.339 -5.503 1.00 79.25 85 ASN A N 1
ATOM 695 C CA . ASN A 1 85 ? 4.886 2.038 -5.352 1.00 79.25 85 ASN A CA 1
ATOM 696 C C . ASN A 1 85 ? 5.749 2.813 -6.366 1.00 79.25 85 ASN A C 1
ATOM 698 O O . ASN A 1 85 ? 6.786 3.359 -5.991 1.00 79.25 85 ASN A O 1
ATOM 702 N N . PHE A 1 86 ? 5.305 2.907 -7.623 1.00 79.31 86 PHE A N 1
ATOM 703 C CA . PHE A 1 86 ? 6.010 3.624 -8.689 1.00 79.31 86 PHE A CA 1
ATOM 704 C C . PHE A 1 86 ? 6.019 5.139 -8.469 1.00 79.31 86 PHE A C 1
ATOM 706 O O . PHE A 1 86 ? 7.040 5.791 -8.671 1.00 79.31 86 PHE A O 1
ATOM 713 N N . TRP A 1 87 ? 4.921 5.698 -7.963 1.00 77.62 87 TRP A N 1
ATOM 714 C CA . TRP A 1 87 ? 4.833 7.104 -7.578 1.00 77.62 87 TRP A CA 1
ATOM 715 C C . TRP A 1 87 ? 5.872 7.479 -6.512 1.00 77.62 87 TRP A C 1
ATOM 717 O O . TRP A 1 87 ? 6.490 8.538 -6.597 1.00 77.62 87 TRP A O 1
ATOM 727 N N . GLY A 1 88 ? 6.129 6.582 -5.553 1.00 69.94 88 GLY A N 1
ATOM 728 C CA . GLY A 1 88 ? 7.201 6.753 -4.565 1.00 69.94 88 GLY A CA 1
ATOM 729 C C . GLY A 1 88 ? 8.599 6.779 -5.190 1.00 69.94 88 GLY A C 1
ATOM 730 O O . GLY A 1 88 ? 9.448 7.559 -4.766 1.00 69.94 88 GLY A O 1
ATOM 731 N N . ILE A 1 89 ? 8.823 5.994 -6.250 1.00 75.88 89 ILE A N 1
ATOM 732 C CA . ILE A 1 89 ? 10.078 6.025 -7.016 1.00 75.88 89 ILE A CA 1
ATOM 733 C C . ILE A 1 89 ? 10.212 7.355 -7.766 1.00 75.88 89 ILE A C 1
ATOM 735 O O . ILE A 1 89 ? 11.275 7.965 -7.709 1.00 75.88 89 ILE A O 1
ATOM 739 N N . ILE A 1 90 ? 9.149 7.827 -8.428 1.00 75.00 90 ILE A N 1
ATOM 740 C CA . ILE A 1 90 ? 9.180 9.075 -9.209 1.00 75.00 90 ILE A CA 1
ATOM 741 C C . ILE A 1 90 ? 9.420 10.296 -8.315 1.00 75.00 90 ILE A C 1
ATOM 743 O O . ILE A 1 90 ? 10.231 11.148 -8.664 1.00 75.00 90 ILE A O 1
ATOM 747 N N . ILE A 1 91 ? 8.710 10.407 -7.187 1.00 70.25 91 ILE A N 1
ATOM 748 C CA . ILE A 1 91 ? 8.766 11.619 -6.353 1.00 70.25 91 ILE A CA 1
ATOM 749 C C . ILE A 1 91 ? 9.911 11.572 -5.338 1.00 70.25 91 ILE A C 1
ATOM 751 O O . ILE A 1 91 ? 10.595 12.574 -5.145 1.00 70.25 91 ILE A O 1
ATOM 755 N N . MET A 1 92 ? 10.128 10.430 -4.679 1.00 68.88 92 MET A N 1
ATOM 756 C CA . MET A 1 92 ? 11.087 10.293 -3.572 1.00 68.88 92 MET A CA 1
ATOM 757 C C . MET A 1 92 ? 12.358 9.513 -3.952 1.00 68.88 92 MET A C 1
ATOM 759 O O . MET A 1 92 ? 13.226 9.313 -3.103 1.00 68.88 92 MET A O 1
ATOM 763 N N . GLY A 1 93 ? 12.486 9.036 -5.196 1.00 68.31 93 GLY A N 1
ATOM 764 C CA . GLY A 1 93 ? 13.687 8.348 -5.692 1.00 68.31 93 GLY A CA 1
ATOM 765 C C . GLY A 1 93 ? 13.902 6.932 -5.142 1.00 68.31 93 GLY A C 1
ATOM 766 O O . GLY A 1 93 ? 14.912 6.299 -5.443 1.00 68.31 93 GLY A O 1
ATOM 767 N N . SER A 1 94 ? 12.978 6.409 -4.331 1.00 68.88 94 SER A N 1
ATOM 768 C CA . SER A 1 94 ? 13.076 5.070 -3.741 1.00 68.88 94 SER A CA 1
ATOM 769 C C . SER A 1 94 ? 11.702 4.412 -3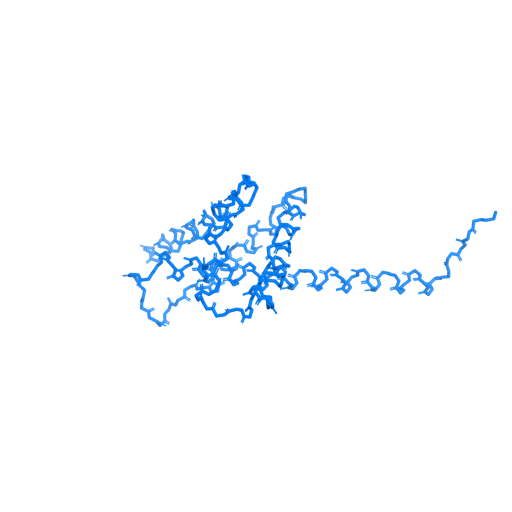.623 1.00 68.88 94 SER A C 1
ATOM 771 O O . SER A 1 94 ? 10.701 5.100 -3.401 1.00 68.88 94 SER A O 1
ATOM 773 N N . PRO A 1 95 ? 11.615 3.079 -3.775 1.00 68.00 95 PRO A N 1
ATOM 774 C CA . PRO A 1 95 ? 10.338 2.394 -3.692 1.00 68.00 95 PRO A CA 1
ATOM 775 C C . PRO A 1 95 ? 9.784 2.480 -2.268 1.00 68.00 95 PRO A C 1
ATOM 777 O O . PRO A 1 95 ? 10.535 2.404 -1.294 1.00 68.00 95 PRO A O 1
ATOM 780 N N . PHE A 1 96 ? 8.460 2.598 -2.152 1.00 67.81 96 PHE A N 1
ATOM 781 C CA . PHE A 1 96 ? 7.765 2.882 -0.891 1.00 67.81 96 PHE A CA 1
ATOM 782 C C . PHE A 1 96 ? 8.166 1.938 0.255 1.00 67.81 96 PHE A C 1
ATOM 784 O O . PHE A 1 96 ? 8.338 2.363 1.393 1.00 67.81 96 PHE A O 1
ATOM 791 N N . HIS A 1 97 ? 8.390 0.657 -0.048 1.00 64.50 97 HIS A N 1
ATOM 792 C CA . HIS A 1 97 ? 8.774 -0.352 0.943 1.00 64.50 97 HIS A CA 1
ATOM 793 C C . HIS A 1 97 ? 10.182 -0.154 1.540 1.00 64.50 97 HIS A C 1
ATOM 795 O O . HIS A 1 97 ? 10.465 -0.706 2.599 1.00 64.50 97 HIS A O 1
ATOM 801 N N . ARG A 1 98 ? 11.067 0.623 0.896 1.00 66.31 98 ARG A N 1
ATOM 802 C CA . ARG A 1 98 ? 12.414 0.952 1.412 1.00 66.31 98 ARG A CA 1
ATOM 803 C C . ARG A 1 98 ? 12.488 2.348 2.028 1.00 66.31 98 ARG A C 1
ATOM 805 O O . ARG A 1 98 ? 13.545 2.728 2.522 1.00 66.31 98 ARG A O 1
ATOM 812 N N . GLN A 1 99 ? 11.398 3.115 1.997 1.00 69.06 99 GLN A N 1
ATOM 813 C CA . GLN A 1 99 ? 11.402 4.479 2.506 1.00 69.06 99 GLN A CA 1
ATOM 814 C C . GLN A 1 99 ? 11.371 4.517 4.047 1.00 69.06 99 GLN A C 1
ATOM 816 O O . GLN A 1 99 ? 10.654 3.729 4.682 1.00 69.06 99 GLN A O 1
ATOM 821 N N . PRO A 1 100 ? 12.095 5.467 4.673 1.00 73.50 100 PRO A N 1
ATOM 822 C CA . PRO A 1 100 ? 11.974 5.729 6.101 1.00 73.50 100 PRO A CA 1
ATOM 823 C C . PRO A 1 100 ? 10.529 6.096 6.463 1.00 73.50 100 PRO A C 1
ATOM 825 O O . PRO A 1 100 ? 9.776 6.638 5.652 1.00 73.50 100 PRO A O 1
ATOM 828 N N . HIS A 1 101 ? 10.128 5.785 7.698 1.00 69.00 101 HIS A N 1
ATOM 829 C CA . HIS A 1 101 ? 8.737 5.889 8.155 1.00 69.00 101 HIS A CA 1
ATOM 830 C C . HIS A 1 101 ? 8.109 7.276 7.918 1.00 69.00 101 HIS A C 1
ATOM 832 O O . HIS A 1 101 ? 6.953 7.376 7.517 1.00 69.00 101 HIS A O 1
ATOM 838 N N . THR A 1 102 ? 8.886 8.346 8.096 1.00 73.56 102 THR A N 1
ATOM 839 C CA . THR A 1 102 ? 8.450 9.730 7.862 1.00 73.56 102 THR A CA 1
ATOM 840 C C . THR A 1 102 ? 8.065 9.991 6.405 1.00 73.56 102 THR A C 1
ATOM 842 O O . THR A 1 102 ? 7.016 10.579 6.150 1.00 73.56 102 THR A O 1
ATOM 845 N N . LEU A 1 103 ? 8.861 9.505 5.447 1.00 74.19 103 LEU A N 1
ATOM 846 C CA . LEU A 1 103 ? 8.573 9.645 4.016 1.00 74.19 103 LEU A CA 1
ATOM 847 C C . LEU A 1 103 ? 7.378 8.785 3.592 1.00 74.19 103 LEU A C 1
ATOM 849 O O . LEU A 1 103 ? 6.535 9.251 2.825 1.00 74.19 103 LEU A O 1
ATOM 853 N N . ARG A 1 104 ? 7.231 7.585 4.173 1.00 77.69 104 ARG A N 1
ATOM 854 C CA . ARG A 1 104 ? 6.044 6.746 3.947 1.00 77.69 104 ARG A CA 1
ATOM 855 C C . ARG A 1 104 ? 4.760 7.463 4.360 1.00 77.69 104 ARG A C 1
ATOM 857 O O . ARG A 1 104 ? 3.799 7.485 3.594 1.00 77.69 104 ARG A O 1
ATOM 864 N N . LEU A 1 105 ? 4.751 8.097 5.534 1.00 76.88 105 LEU A N 1
ATOM 865 C CA . LEU A 1 105 ? 3.596 8.868 6.005 1.00 76.88 105 LEU A CA 1
ATOM 866 C C . LEU A 1 105 ? 3.301 10.086 5.126 1.00 76.88 105 LEU A C 1
ATOM 868 O O . LEU A 1 105 ? 2.135 10.367 4.856 1.00 76.88 105 LEU A O 1
ATOM 872 N N . GLN A 1 106 ? 4.329 10.788 4.642 1.00 79.19 106 GLN A N 1
ATOM 873 C CA . GLN A 1 106 ? 4.138 11.897 3.703 1.00 79.19 106 GLN A CA 1
ATOM 874 C C . GLN A 1 106 ? 3.501 11.424 2.396 1.00 79.19 106 GLN A C 1
ATOM 876 O O . GLN A 1 106 ? 2.561 12.057 1.917 1.00 79.19 106 GLN A O 1
ATOM 881 N N . GLN A 1 107 ? 3.949 10.291 1.850 1.00 81.00 107 GLN A N 1
ATOM 882 C CA . GLN A 1 107 ? 3.362 9.723 0.639 1.00 81.00 107 GLN A CA 1
ATOM 883 C C . GLN A 1 107 ? 1.908 9.272 0.862 1.00 81.00 107 GLN A C 1
ATOM 885 O O . GLN A 1 107 ? 1.048 9.569 0.030 1.00 81.00 107 GLN A O 1
ATOM 890 N N . ILE A 1 108 ? 1.608 8.625 1.995 1.00 81.94 108 ILE A N 1
ATOM 891 C CA . ILE A 1 108 ? 0.231 8.266 2.382 1.00 81.94 108 ILE A CA 1
ATOM 892 C C . ILE A 1 108 ? -0.633 9.527 2.499 1.00 81.94 108 ILE A C 1
ATOM 894 O O . ILE A 1 108 ? -1.716 9.589 1.921 1.00 81.94 108 ILE A O 1
ATOM 898 N N . SER A 1 109 ? -0.153 10.560 3.196 1.00 81.06 109 SER A N 1
ATOM 899 C CA . SER A 1 109 ? -0.879 11.822 3.373 1.00 81.06 109 SER A CA 1
ATOM 900 C C . SER A 1 109 ? -1.120 12.541 2.041 1.00 81.06 109 SER A C 1
ATOM 902 O O . SER A 1 109 ? -2.224 13.025 1.789 1.00 81.06 109 SER A O 1
ATOM 904 N N . ALA A 1 110 ? -0.134 12.548 1.141 1.00 83.50 110 ALA A N 1
ATOM 905 C CA . ALA A 1 110 ? -0.279 13.104 -0.201 1.00 83.50 110 ALA A CA 1
ATOM 906 C C . ALA A 1 110 ? -1.363 12.373 -1.006 1.00 83.50 110 ALA A C 1
ATOM 908 O O . ALA A 1 110 ? -2.152 13.013 -1.696 1.00 83.50 110 ALA A O 1
ATOM 909 N N . TRP A 1 111 ? -1.451 11.048 -0.880 1.00 82.19 111 TRP A N 1
ATOM 910 C CA . TRP A 1 111 ? -2.480 10.246 -1.544 1.00 82.19 111 TRP A CA 1
ATOM 911 C C . TRP A 1 111 ? -3.865 10.386 -0.910 1.00 82.19 111 TRP A C 1
ATOM 913 O O . TRP A 1 111 ? -4.859 10.457 -1.633 1.00 82.19 111 TRP A O 1
ATOM 923 N N . LYS A 1 112 ? -3.944 10.518 0.418 1.00 83.06 112 LYS A N 1
ATOM 924 C CA . LYS A 1 112 ? -5.189 10.854 1.130 1.00 83.06 112 LYS A CA 1
ATOM 925 C C . LYS A 1 112 ? -5.728 12.230 0.733 1.00 83.06 112 LYS A C 1
ATOM 927 O O . LYS A 1 112 ? -6.941 12.409 0.670 1.00 83.06 112 LYS A O 1
ATOM 932 N N . ASN A 1 113 ? -4.839 13.172 0.425 1.00 83.56 113 ASN A N 1
ATOM 933 C CA . ASN A 1 113 ? -5.182 14.520 -0.032 1.00 83.56 113 ASN A CA 1
ATOM 934 C C . ASN A 1 113 ? -5.160 14.672 -1.565 1.00 83.56 113 ASN A C 1
ATOM 936 O O . ASN A 1 113 ? -5.354 15.774 -2.079 1.00 83.56 113 ASN A O 1
ATOM 940 N N . ALA A 1 114 ? -4.938 13.589 -2.317 1.00 84.25 114 ALA A N 1
ATOM 941 C CA . ALA A 1 114 ? -4.863 13.655 -3.768 1.00 84.25 114 ALA A CA 1
ATOM 942 C C . ALA A 1 114 ? -6.217 14.052 -4.368 1.00 84.25 114 ALA A C 1
ATOM 944 O O . ALA A 1 114 ? -7.286 13.669 -3.883 1.00 84.25 114 ALA A O 1
ATOM 945 N N . ARG A 1 115 ? -6.177 14.793 -5.482 1.00 80.06 115 ARG A N 1
ATOM 946 C CA . ARG A 1 115 ? -7.384 15.253 -6.188 1.00 80.06 115 ARG A CA 1
ATOM 947 C C . ARG A 1 115 ? -8.203 14.088 -6.760 1.00 80.06 115 ARG A C 1
ATOM 949 O O . ARG A 1 115 ? -9.430 14.162 -6.790 1.00 80.06 115 ARG A O 1
ATOM 956 N N . LEU A 1 116 ? -7.535 13.000 -7.144 1.00 83.12 116 LEU A N 1
ATOM 957 C CA . LEU A 1 116 ? -8.152 11.777 -7.661 1.00 83.12 116 LEU A CA 1
ATOM 958 C C . LEU A 1 116 ? -8.868 11.011 -6.536 1.00 83.12 116 LEU A C 1
ATOM 960 O O . LEU A 1 116 ? -8.237 10.626 -5.553 1.00 83.12 116 LEU A O 1
ATOM 964 N N . SER A 1 117 ? -10.175 10.766 -6.686 1.00 83.06 117 SER A N 1
ATOM 965 C CA . SER A 1 117 ? -10.981 10.016 -5.703 1.00 83.06 117 SER A CA 1
ATOM 966 C C . SER A 1 117 ? -10.447 8.612 -5.469 1.00 83.06 117 SER A C 1
ATOM 968 O O . SER A 1 117 ? -10.311 8.198 -4.328 1.00 83.06 117 SER A O 1
ATOM 970 N N . ILE A 1 118 ? -10.030 7.946 -6.540 1.00 81.81 118 ILE A N 1
ATOM 971 C CA . ILE A 1 118 ? -9.524 6.574 -6.534 1.00 81.81 118 ILE A CA 1
ATOM 972 C C . ILE A 1 118 ? -8.318 6.422 -5.583 1.00 81.81 118 ILE A C 1
ATOM 974 O O . ILE A 1 118 ? -8.234 5.453 -4.834 1.00 81.81 118 ILE A O 1
ATOM 978 N N . CYS A 1 119 ? -7.408 7.403 -5.547 1.00 82.12 119 CYS A N 1
ATOM 979 C CA . CYS A 1 119 ? -6.271 7.396 -4.621 1.00 82.12 119 CYS A CA 1
ATOM 980 C C . CYS A 1 119 ? -6.726 7.480 -3.159 1.00 82.12 119 CYS A C 1
ATOM 982 O O . CYS A 1 119 ? -6.212 6.755 -2.307 1.00 82.12 119 CYS A O 1
ATOM 984 N N . ARG A 1 120 ? -7.707 8.343 -2.870 1.00 83.69 120 ARG A N 1
ATOM 985 C CA . ARG A 1 120 ? -8.267 8.495 -1.520 1.00 83.69 120 ARG A CA 1
ATOM 986 C C . ARG A 1 120 ? -9.042 7.254 -1.096 1.00 83.69 120 ARG A C 1
ATOM 988 O O . ARG A 1 120 ? -8.922 6.826 0.048 1.00 83.69 120 ARG A O 1
ATOM 995 N N . ASP A 1 121 ? -9.800 6.672 -2.017 1.00 85.06 121 ASP A N 1
ATOM 996 C CA . ASP A 1 121 ? -10.616 5.488 -1.772 1.00 85.06 121 ASP A CA 1
ATOM 997 C C . ASP A 1 121 ? -9.742 4.251 -1.552 1.00 85.06 121 ASP A C 1
ATOM 999 O O . ASP A 1 121 ? -10.038 3.465 -0.660 1.00 85.06 121 ASP A O 1
ATOM 1003 N N . LEU A 1 122 ? -8.605 4.128 -2.250 1.00 84.50 122 LEU A N 1
ATOM 1004 C CA . LEU A 1 122 ? -7.598 3.103 -1.959 1.00 84.50 122 LEU A CA 1
ATOM 1005 C C . LEU A 1 122 ? -7.056 3.228 -0.528 1.00 84.50 122 LEU A C 1
ATOM 1007 O O . LEU A 1 122 ? -6.973 2.234 0.190 1.00 84.50 122 LEU A O 1
ATOM 1011 N N . MET A 1 123 ? -6.703 4.443 -0.098 1.00 86.06 123 MET A N 1
ATOM 1012 C CA . MET A 1 123 ? -6.208 4.665 1.266 1.00 86.06 123 MET A CA 1
ATOM 1013 C C . MET A 1 123 ? -7.288 4.339 2.304 1.00 86.06 123 MET A C 1
ATOM 1015 O O . MET A 1 123 ? -7.009 3.624 3.263 1.00 86.06 123 MET A O 1
ATOM 1019 N N . ARG A 1 124 ? -8.535 4.776 2.080 1.00 84.62 124 ARG A N 1
ATOM 1020 C CA . ARG A 1 124 ? -9.682 4.432 2.941 1.00 84.62 124 ARG A CA 1
ATOM 1021 C C . ARG A 1 124 ? -9.961 2.936 2.975 1.00 84.62 124 ARG A C 1
ATOM 1023 O O . ARG A 1 124 ? -10.326 2.413 4.024 1.00 84.62 124 ARG A O 1
ATOM 1030 N N . PHE A 1 125 ? -9.802 2.252 1.848 1.00 84.56 125 PHE A N 1
ATOM 1031 C CA . PHE A 1 125 ? -9.976 0.811 1.751 1.00 84.56 125 PHE A CA 1
ATOM 1032 C C . PHE A 1 125 ? -8.972 0.078 2.654 1.00 84.56 125 PHE A C 1
ATOM 1034 O O . PHE A 1 125 ? -9.379 -0.722 3.498 1.00 84.56 125 PHE A O 1
ATOM 1041 N N . TYR A 1 126 ? -7.681 0.413 2.551 1.00 82.19 126 TYR A N 1
ATOM 1042 C CA . TYR A 1 126 ? -6.650 -0.156 3.426 1.00 82.19 126 TYR A CA 1
ATOM 1043 C C . TYR A 1 126 ? -6.852 0.226 4.900 1.00 82.19 126 TYR A C 1
ATOM 1045 O O . TYR A 1 126 ? -6.747 -0.645 5.761 1.00 82.19 126 TYR A O 1
ATOM 1053 N N . GLU A 1 127 ? -7.197 1.482 5.206 1.00 82.94 127 GLU A N 1
ATOM 1054 C CA . GLU A 1 127 ? -7.524 1.908 6.578 1.00 82.94 127 GLU A CA 1
ATOM 1055 C C . GLU A 1 127 ? -8.695 1.100 7.157 1.00 82.94 127 GLU A C 1
ATOM 1057 O O . GLU A 1 127 ? -8.601 0.604 8.278 1.00 82.94 127 GLU A O 1
ATOM 1062 N N . SER A 1 128 ? -9.761 0.895 6.378 1.00 85.31 128 SER A N 1
ATOM 1063 C CA . SER A 1 128 ? -10.931 0.119 6.806 1.00 85.31 128 SER A CA 1
ATOM 1064 C C . SER A 1 128 ? -10.563 -1.331 7.108 1.00 85.31 128 SER A C 1
ATOM 1066 O O . SER A 1 128 ? -10.977 -1.862 8.133 1.00 85.31 128 SER A O 1
ATOM 1068 N N . LEU A 1 129 ? -9.752 -1.971 6.258 1.00 83.12 129 LEU A N 1
ATOM 1069 C CA . LEU A 1 129 ? -9.291 -3.340 6.502 1.00 83.12 129 LEU A CA 1
ATOM 1070 C C . LEU A 1 129 ? -8.441 -3.455 7.769 1.00 83.12 129 LEU A C 1
ATOM 1072 O O . LEU A 1 129 ? -8.608 -4.408 8.529 1.00 83.12 129 LEU A O 1
ATOM 1076 N N . VAL A 1 130 ? -7.540 -2.497 7.997 1.00 80.31 130 VAL A N 1
ATOM 1077 C CA . VAL A 1 130 ? -6.698 -2.477 9.199 1.00 80.31 130 VAL A CA 1
ATOM 1078 C C . VAL A 1 130 ? -7.561 -2.310 10.449 1.00 80.31 130 VAL A C 1
ATOM 1080 O O . VAL A 1 130 ? -7.390 -3.068 11.402 1.00 80.31 130 VAL A O 1
ATOM 1083 N N . VAL A 1 131 ? -8.525 -1.384 10.434 1.00 79.94 131 VAL A N 1
ATOM 1084 C CA . VAL A 1 131 ? -9.457 -1.165 11.553 1.00 79.94 131 VAL A CA 1
ATOM 1085 C C . VAL A 1 131 ? -10.328 -2.396 11.807 1.00 79.94 131 VAL A C 1
ATOM 1087 O O . VAL A 1 131 ? -10.465 -2.816 12.954 1.00 79.94 131 VAL A O 1
ATOM 1090 N N . LEU A 1 132 ? -10.874 -3.015 10.757 1.00 80.94 132 LEU A N 1
ATOM 1091 C CA . LEU A 1 132 ? -11.671 -4.239 10.880 1.00 80.94 132 LEU A CA 1
ATOM 1092 C C . LEU A 1 132 ? -10.850 -5.392 11.457 1.00 80.94 132 LEU A C 1
ATOM 1094 O O . LEU A 1 132 ? -11.325 -6.105 12.338 1.00 80.94 132 LEU A O 1
ATOM 1098 N N . CYS A 1 133 ? -9.610 -5.564 10.996 1.00 76.81 133 CYS A N 1
ATOM 1099 C CA . CYS A 1 133 ? -8.726 -6.588 11.536 1.00 76.81 133 CYS A CA 1
ATOM 1100 C C . CYS A 1 133 ? -8.388 -6.319 13.005 1.00 76.81 133 CYS A C 1
ATOM 1102 O O . CYS A 1 133 ? -8.384 -7.245 13.812 1.00 76.81 133 CYS A O 1
ATOM 1104 N N . TRP A 1 134 ? -8.127 -5.061 13.358 1.00 72.69 134 TRP A N 1
ATOM 1105 C CA . TRP A 1 134 ? -7.865 -4.652 14.733 1.00 72.69 134 TRP A CA 1
ATOM 1106 C C . TRP A 1 134 ? -9.061 -4.939 15.648 1.00 72.69 134 TRP A C 1
ATOM 1108 O O . TRP A 1 134 ? -8.905 -5.518 16.721 1.00 72.69 134 TRP A O 1
ATOM 1118 N N . GLN A 1 135 ? -10.272 -4.610 15.198 1.00 73.69 135 GLN A N 1
ATOM 1119 C CA . GLN A 1 135 ? -11.497 -4.902 15.936 1.00 73.69 135 GLN A CA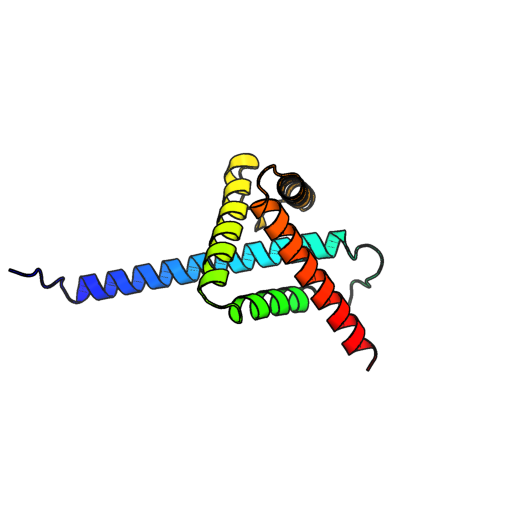 1
ATOM 1120 C C . GLN A 1 135 ? -11.739 -6.413 16.062 1.00 73.69 135 GLN A C 1
ATOM 1122 O O . GLN A 1 135 ? -12.087 -6.886 17.141 1.00 73.69 135 GLN A O 1
ATOM 1127 N N . SER A 1 136 ? -11.489 -7.184 15.000 1.00 73.31 136 SER A N 1
ATOM 1128 C CA . SER A 1 136 ? -11.561 -8.650 15.041 1.00 73.31 136 SER A CA 1
ATOM 1129 C C . SER A 1 136 ? -10.539 -9.258 16.004 1.00 73.31 136 SER A C 1
ATOM 1131 O O . SER A 1 136 ? -10.853 -10.241 16.668 1.00 73.31 136 SER A O 1
ATOM 1133 N N . TYR A 1 137 ? -9.333 -8.691 16.089 1.00 69.50 137 TYR A N 1
ATOM 1134 C CA . TYR A 1 137 ? -8.308 -9.135 17.031 1.00 69.50 137 TYR A CA 1
ATOM 1135 C C . TYR A 1 137 ? -8.749 -8.902 18.480 1.00 69.50 137 TYR A C 1
ATOM 1137 O O . TYR A 1 137 ? -8.694 -9.827 19.283 1.00 69.50 137 TYR A O 1
ATOM 1145 N N . GLN A 1 138 ? -9.270 -7.708 18.785 1.00 66.62 138 GLN A N 1
ATOM 1146 C CA . GLN A 1 138 ? -9.776 -7.369 20.121 1.00 66.62 138 GLN A CA 1
ATOM 1147 C C . GLN A 1 138 ? -10.916 -8.296 20.573 1.00 66.62 138 GLN A C 1
ATOM 1149 O O . GLN A 1 138 ? -10.969 -8.662 21.743 1.00 66.62 138 GLN A O 1
ATOM 1154 N N . ILE A 1 139 ? -11.810 -8.691 19.658 1.00 69.25 139 ILE A N 1
ATOM 1155 C CA . ILE A 1 139 ? -12.897 -9.640 19.951 1.00 69.25 139 ILE A CA 1
ATOM 1156 C C . ILE A 1 139 ? -12.328 -11.017 20.321 1.00 69.25 139 ILE A C 1
ATOM 1158 O O . ILE A 1 139 ? -12.694 -11.559 21.355 1.00 69.25 139 ILE A O 1
ATOM 1162 N N . ASN A 1 140 ? -11.377 -11.539 19.539 1.00 63.50 140 ASN A N 1
ATOM 1163 C CA . ASN A 1 140 ? -10.773 -12.855 19.789 1.00 63.50 140 ASN A CA 1
ATOM 1164 C C . ASN A 1 140 ? -9.906 -12.917 21.059 1.00 63.50 140 ASN A C 1
ATOM 1166 O O . ASN A 1 140 ? -9.641 -14.004 21.553 1.00 63.50 140 ASN A O 1
ATOM 1170 N N . THR A 1 141 ? -9.416 -11.785 21.574 1.00 60.44 141 THR A N 1
ATOM 1171 C CA . THR A 1 141 ? -8.649 -11.740 22.835 1.00 60.44 141 THR A CA 1
ATOM 1172 C C . THR A 1 141 ? -9.516 -11.658 24.095 1.00 60.44 141 THR A C 1
ATOM 1174 O O . THR A 1 141 ? -8.972 -11.695 25.197 1.00 60.44 141 THR A O 1
ATOM 1177 N N . LEU A 1 142 ? -10.833 -11.471 23.947 1.00 58.62 142 LEU A N 1
ATOM 1178 C CA . LEU A 1 142 ? -11.791 -11.363 25.055 1.00 58.62 142 LEU A CA 1
ATOM 1179 C C . LEU A 1 142 ? -12.612 -12.649 25.278 1.00 58.62 142 LEU A C 1
ATOM 1181 O O . LEU A 1 142 ? -13.370 -12.699 26.247 1.00 58.62 142 LEU A O 1
ATOM 1185 N N . GLU A 1 143 ? -12.460 -13.652 24.408 1.00 51.25 143 GLU A N 1
ATOM 1186 C CA . GLU A 1 143 ? -12.962 -15.027 24.581 1.00 51.25 143 GLU A CA 1
ATOM 1187 C C . GLU A 1 143 ? -11.885 -15.935 25.193 1.00 51.25 143 GLU A C 1
ATOM 1189 O O . GLU A 1 143 ? -12.256 -16.802 26.018 1.00 51.25 143 GLU A O 1
#

Organism: NCBI:txid1637645

Secondary structure (DSSP, 8-state):
------HHHHHHHHHHHHHHHHHHHHHHHHHHHHHHHHHHHHHSTTS--TTS-THHHHHHHHHHHHHHS-HHHHHHHHHHHHHHHHHHHHHHSS-GGGS-HHHHHHHHHHHHT-SSHHHHHHHHHHHHHHHHHHHHHHHHT--

Foldseek 3Di:
DDDPPPPVVVVVVVVVVVVVVVVLVVLLLLLLLLLLVLLCCVPVVDPDDPPDDCSVVLSVQVVVVLVVDDPVVNVVLSVVSVVLQVVCCVPVVHGLSPDDSVSVVVSLVCQCVPPDVVSVVSSVVSNVSSVVSVVVVVVVVVD

Sequence (143 aa):
MPVELSRLEQHQILKNLLVIEIMINQLFTNTASALCYSIIQHCCQSSLSPLNFPHNDVVRFVLQQHSRMPDYLRFPIIFLTLFFNFWGIIIMGSPFHRQPHTLRLQQISAWKNARLSICRDLMRFYESLVVLCWQSYQINTLE

pLDDT: mean 75.08, std 9.65, range [44.22, 87.38]

Radius of gyration: 18.59 Å; chains: 1; bounding box: 27×41×69 Å